Protein AF-A0A4R9W9I3-F1 (afdb_monomer)

Mean predicted aligned error: 4.85 Å

Foldseek 3Di:
DPDDDDDCPDDDDDDAFDDDPPPCRVVVVVVCCVPPNPDDDPD

Structure 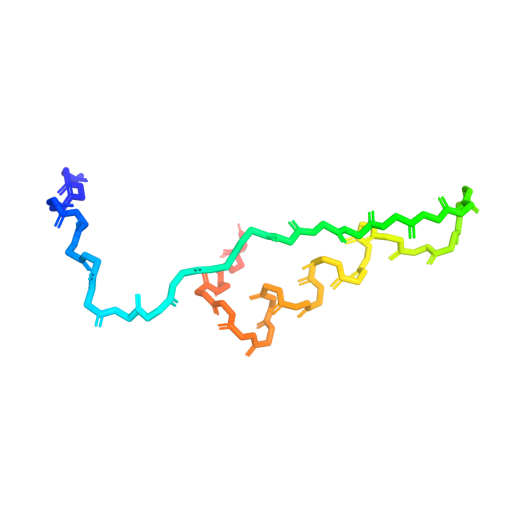(mmCIF, N/CA/C/O backbone):
data_AF-A0A4R9W9I3-F1
#
_entry.id   AF-A0A4R9W9I3-F1
#
loop_
_atom_site.group_PDB
_atom_site.id
_atom_site.type_symbol
_atom_site.label_atom_id
_atom_site.label_alt_id
_atom_site.label_comp_id
_atom_site.label_asym_id
_atom_site.label_entity_id
_atom_site.label_seq_id
_atom_site.pdbx_PDB_ins_code
_atom_site.Cartn_x
_atom_site.Cartn_y
_atom_site.Cartn_z
_atom_site.occupancy
_atom_site.B_iso_or_equiv
_atom_site.auth_seq_id
_atom_site.auth_comp_id
_atom_site.auth_asym_id
_atom_site.auth_atom_id
_atom_site.pdbx_PDB_model_num
ATOM 1 N N . MET A 1 1 ? -25.226 8.627 -3.318 1.00 57.66 1 MET A N 1
ATOM 2 C CA . MET A 1 1 ? -25.340 8.597 -1.843 1.00 57.66 1 MET A CA 1
ATOM 3 C C . MET A 1 1 ? -24.188 9.399 -1.272 1.00 57.66 1 MET A C 1
ATOM 5 O O . MET A 1 1 ? -23.048 9.080 -1.590 1.00 57.66 1 MET A O 1
ATOM 9 N N . ALA A 1 2 ? -24.458 10.460 -0.513 1.00 69.19 2 ALA A N 1
ATOM 10 C CA . ALA A 1 2 ? -23.388 11.173 0.177 1.00 69.19 2 ALA A CA 1
ATOM 11 C C . ALA A 1 2 ? -22.763 10.208 1.193 1.00 69.19 2 ALA A C 1
ATOM 13 O O . ALA A 1 2 ? -23.469 9.677 2.050 1.00 69.19 2 ALA A O 1
ATOM 14 N N . LYS A 1 3 ? -21.461 9.922 1.064 1.00 76.25 3 LYS A N 1
ATOM 15 C CA . LYS A 1 3 ? -20.741 9.215 2.127 1.00 76.25 3 LYS A CA 1
ATOM 16 C C . LYS A 1 3 ? -20.827 10.086 3.382 1.00 76.25 3 LYS A C 1
ATOM 18 O O . LYS A 1 3 ? -20.589 11.289 3.304 1.00 76.25 3 LYS A O 1
ATOM 23 N N . GLY A 1 4 ? -21.206 9.485 4.508 1.00 86.00 4 GLY A N 1
ATOM 24 C CA . GLY A 1 4 ? -21.236 10.175 5.796 1.00 86.00 4 GLY A CA 1
ATOM 25 C C . GLY A 1 4 ? -19.862 10.734 6.177 1.00 86.00 4 GLY A C 1
ATOM 26 O O . GLY A 1 4 ? -18.839 10.374 5.586 1.00 86.00 4 GLY A O 1
ATOM 27 N N . LYS A 1 5 ? -19.834 11.620 7.179 1.00 89.25 5 LYS A N 1
ATOM 28 C CA . LYS A 1 5 ? -18.582 12.150 7.730 1.00 89.25 5 LYS A CA 1
ATOM 29 C C . LYS A 1 5 ? -17.714 10.986 8.222 1.00 89.25 5 LYS A C 1
ATOM 31 O O . LYS A 1 5 ? -18.182 10.144 8.980 1.00 89.25 5 LYS A O 1
ATOM 36 N N . PHE A 1 6 ? -16.459 10.932 7.778 1.00 89.50 6 PHE A N 1
ATOM 37 C CA . PHE A 1 6 ? -15.521 9.903 8.221 1.00 89.50 6 PHE A CA 1
ATOM 38 C C . PHE A 1 6 ? -15.079 10.172 9.663 1.00 89.50 6 PHE A C 1
ATOM 40 O O . PHE A 1 6 ? -14.483 11.210 9.955 1.00 89.50 6 PHE A O 1
ATOM 47 N N . GLU A 1 7 ? -15.354 9.222 10.551 1.00 91.88 7 GLU A N 1
ATOM 48 C CA . GLU A 1 7 ? -14.951 9.252 11.957 1.00 91.88 7 GLU A CA 1
ATOM 49 C C . GLU A 1 7 ? -13.568 8.591 12.106 1.00 91.88 7 GLU A C 1
ATOM 51 O O . GLU A 1 7 ? -13.393 7.401 11.838 1.00 91.88 7 GLU A O 1
ATOM 56 N N . ARG A 1 8 ? -12.555 9.357 12.530 1.00 89.38 8 ARG A N 1
ATOM 57 C CA . ARG A 1 8 ? -11.177 8.865 12.728 1.00 89.38 8 ARG A CA 1
ATOM 58 C C . ARG A 1 8 ? -11.026 8.186 14.093 1.00 89.38 8 ARG A C 1
ATOM 60 O O . ARG A 1 8 ? -10.438 8.755 15.004 1.00 89.38 8 ARG A O 1
ATOM 67 N N . THR A 1 9 ? -11.543 6.970 14.236 1.00 95.44 9 THR A N 1
ATOM 68 C CA . THR A 1 9 ? -11.466 6.213 15.504 1.00 95.44 9 THR A CA 1
ATOM 69 C C . THR A 1 9 ? -10.190 5.383 15.659 1.00 95.44 9 THR A C 1
ATOM 71 O O . THR A 1 9 ? -9.850 4.972 16.765 1.00 95.44 9 THR A O 1
ATOM 74 N N . LYS A 1 10 ? -9.472 5.125 14.560 1.00 93.31 10 LYS A N 1
ATOM 75 C CA . LYS A 1 10 ? -8.250 4.309 14.534 1.00 93.31 10 LYS A CA 1
ATOM 76 C C . LYS A 1 10 ? -6.996 5.181 14.392 1.00 93.31 10 LYS A C 1
ATOM 78 O O . LYS A 1 10 ? -7.078 6.242 13.764 1.00 93.31 10 LYS A O 1
ATOM 83 N N . PRO A 1 11 ? -5.829 4.724 14.891 1.00 96.25 11 PRO A N 1
ATOM 84 C CA . PRO A 1 11 ? -4.548 5.356 14.595 1.00 96.25 11 PRO A CA 1
ATOM 85 C C . PRO A 1 11 ? -4.337 5.488 13.085 1.00 96.25 11 PRO A C 1
ATOM 87 O O . PRO A 1 11 ? -4.588 4.553 12.324 1.00 96.25 11 PRO A O 1
ATOM 90 N N . HIS A 1 12 ? -3.882 6.661 12.656 1.00 95.38 12 HIS A N 1
ATOM 91 C CA . HIS A 1 12 ? -3.665 6.984 11.253 1.00 95.38 12 HIS A CA 1
ATOM 92 C C . HIS A 1 12 ? -2.175 7.148 10.979 1.00 95.38 12 HIS A C 1
ATOM 94 O O . HIS A 1 12 ? -1.482 7.844 11.718 1.00 95.38 12 HIS A O 1
ATOM 100 N N . VAL A 1 13 ? -1.703 6.556 9.885 1.00 96.75 13 VAL A N 1
ATOM 101 C CA . VAL A 1 13 ? -0.300 6.618 9.469 1.00 96.75 13 VAL A CA 1
ATOM 102 C C . VAL A 1 13 ? -0.237 7.006 7.996 1.00 96.75 13 VAL A C 1
ATOM 104 O O . VAL A 1 13 ? -0.951 6.438 7.173 1.00 96.75 13 VAL A O 1
ATOM 107 N N . ASN A 1 14 ? 0.628 7.967 7.669 1.00 96.56 14 ASN A N 1
ATOM 108 C CA . ASN A 1 14 ? 0.937 8.335 6.288 1.00 96.56 14 ASN A CA 1
ATOM 109 C C . ASN A 1 14 ? 2.078 7.450 5.779 1.00 96.56 14 ASN A C 1
ATOM 111 O O . ASN A 1 14 ? 3.144 7.423 6.392 1.00 96.56 14 ASN A O 1
ATOM 115 N N . ILE A 1 15 ? 1.8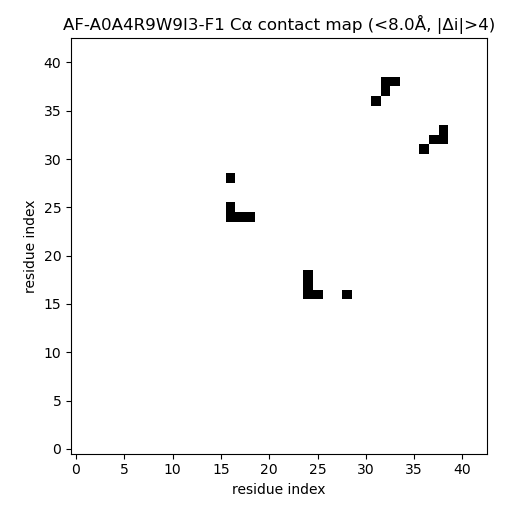67 6.749 4.666 1.00 96.94 15 ILE A N 1
ATOM 116 C CA . ILE A 1 15 ? 2.862 5.851 4.064 1.00 96.94 15 ILE A CA 1
ATOM 117 C C . ILE A 1 15 ? 2.935 6.048 2.547 1.00 96.94 15 ILE A C 1
ATOM 119 O O . ILE A 1 15 ? 2.012 6.589 1.939 1.00 96.94 15 ILE A O 1
ATOM 123 N N . GLY A 1 16 ? 4.015 5.565 1.931 1.00 97.38 16 GLY A N 1
ATOM 124 C CA . GLY A 1 16 ? 4.184 5.535 0.479 1.00 97.38 16 GLY A CA 1
ATOM 125 C C . GLY A 1 16 ? 5.155 4.440 0.040 1.00 97.38 16 GLY A C 1
ATOM 126 O O . GLY A 1 16 ? 5.991 3.989 0.821 1.00 97.38 16 GLY A O 1
ATOM 127 N N . THR A 1 17 ? 5.038 4.001 -1.215 1.00 98.06 17 THR A N 1
ATOM 128 C CA . THR A 1 17 ? 5.919 2.989 -1.817 1.00 98.06 17 THR A CA 1
ATOM 129 C C . THR A 1 17 ? 6.932 3.670 -2.744 1.00 98.06 17 THR A C 1
ATOM 131 O O . THR A 1 17 ? 6.547 4.266 -3.748 1.00 98.06 17 THR A O 1
ATOM 134 N N . ILE A 1 18 ? 8.227 3.581 -2.430 1.00 98.00 18 ILE A N 1
ATOM 135 C CA . ILE A 1 18 ? 9.334 4.205 -3.185 1.00 98.00 18 ILE A CA 1
ATOM 136 C C . ILE A 1 18 ? 10.297 3.145 -3.749 1.00 98.00 18 ILE A C 1
ATOM 138 O O . ILE A 1 18 ? 10.283 2.003 -3.299 1.00 98.00 18 ILE A O 1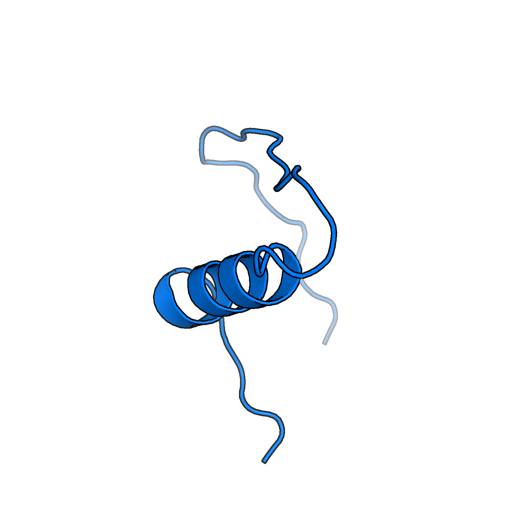
ATOM 142 N N . GLY A 1 19 ? 11.122 3.500 -4.745 1.00 97.69 19 GLY A N 1
ATOM 143 C CA . GLY A 1 19 ? 12.102 2.585 -5.357 1.00 97.69 19 GLY A CA 1
ATOM 144 C C . GLY A 1 19 ? 12.330 2.786 -6.864 1.00 97.69 19 GLY A C 1
ATOM 145 O O . GLY A 1 19 ? 11.646 3.588 -7.506 1.00 97.69 19 GLY A O 1
ATOM 146 N N . HIS A 1 20 ? 13.268 2.024 -7.437 1.00 98.50 20 HIS A N 1
ATOM 147 C CA . HIS A 1 20 ? 13.675 2.095 -8.851 1.00 98.50 20 HIS A CA 1
ATOM 148 C C . HIS A 1 20 ? 12.541 1.741 -9.829 1.00 98.50 20 HIS A C 1
ATOM 150 O O . HIS A 1 20 ? 11.575 1.072 -9.445 1.00 98.50 20 HIS A O 1
ATOM 156 N N . VAL A 1 21 ? 12.618 2.233 -11.074 1.00 98.19 21 VAL A N 1
ATOM 157 C CA . VAL A 1 21 ? 11.655 1.905 -12.143 1.00 98.19 21 VAL A CA 1
ATOM 158 C C . VAL A 1 21 ? 11.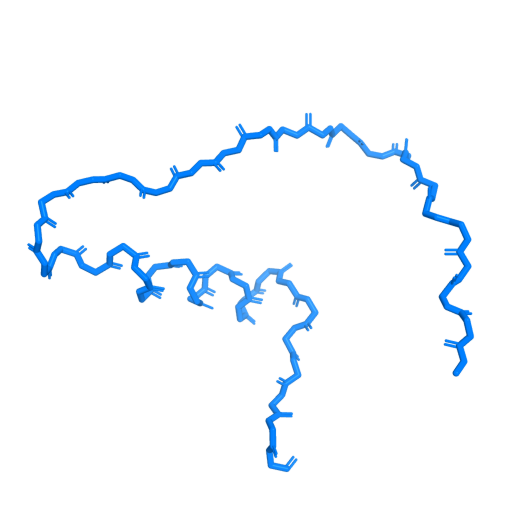520 0.382 -12.287 1.00 98.19 21 VAL A C 1
ATOM 160 O O . VAL A 1 21 ? 12.434 -0.361 -11.952 1.00 98.19 21 VAL A O 1
ATOM 163 N N . ASP A 1 22 ? 10.323 -0.085 -12.631 1.00 97.69 22 ASP A N 1
ATOM 164 C CA . ASP A 1 22 ? 9.986 -1.508 -12.811 1.00 97.69 22 ASP A CA 1
ATOM 165 C C . ASP A 1 22 ? 10.083 -2.438 -11.585 1.00 97.69 22 ASP A C 1
ATOM 167 O O . ASP A 1 22 ? 9.708 -3.602 -11.664 1.00 97.69 22 ASP A 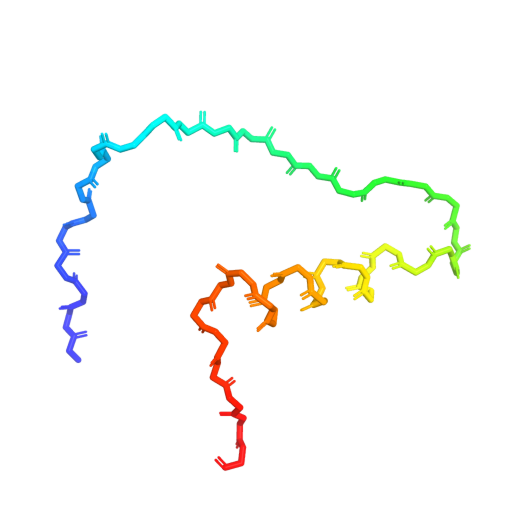O 1
ATOM 171 N N . HIS A 1 23 ? 10.408 -1.930 -10.391 1.00 98.56 23 HIS A N 1
ATOM 172 C CA . HIS A 1 23 ? 10.389 -2.726 -9.147 1.00 98.56 23 HIS A CA 1
ATOM 173 C C . HIS A 1 23 ? 8.978 -2.942 -8.552 1.00 98.56 23 HIS A C 1
ATOM 175 O O . HIS A 1 23 ? 8.827 -3.256 -7.374 1.00 98.56 23 HIS A O 1
ATOM 181 N N . GLY A 1 24 ? 7.915 -2.723 -9.330 1.00 98.12 24 GLY A N 1
ATOM 182 C CA . GLY A 1 24 ? 6.559 -3.107 -8.923 1.00 98.12 24 GLY A CA 1
ATOM 183 C C . GLY A 1 24 ? 5.896 -2.251 -7.835 1.00 98.12 24 GLY A C 1
ATOM 184 O O . GLY A 1 24 ? 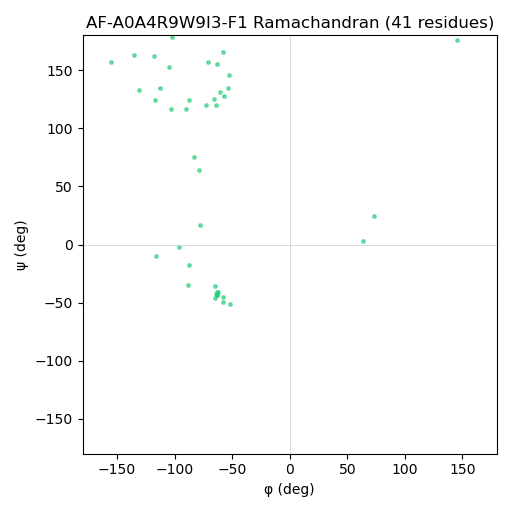4.983 -2.737 -7.176 1.00 98.12 24 GLY A O 1
ATOM 185 N N . LYS A 1 25 ? 6.284 -0.979 -7.656 1.00 98.38 25 LYS A N 1
ATOM 186 C CA . LYS A 1 25 ? 5.661 -0.065 -6.668 1.00 98.38 25 LYS A CA 1
ATOM 187 C C . LYS A 1 25 ? 4.132 -0.009 -6.804 1.00 98.38 25 LYS A C 1
ATOM 189 O O . LYS A 1 25 ? 3.419 -0.249 -5.837 1.00 98.38 25 LYS A O 1
ATOM 194 N N . THR A 1 26 ? 3.637 0.222 -8.022 1.00 97.81 26 THR A N 1
ATOM 195 C CA . THR A 1 26 ? 2.198 0.264 -8.334 1.00 97.81 26 THR A CA 1
ATOM 196 C C . THR A 1 26 ? 1.522 -1.086 -8.097 1.00 97.81 26 THR A C 1
ATOM 198 O O . THR A 1 26 ? 0.443 -1.141 -7.511 1.00 97.81 26 THR A O 1
ATOM 201 N N . SER A 1 27 ? 2.170 -2.183 -8.502 1.00 97.75 27 SER A N 1
ATOM 202 C CA . SER A 1 27 ? 1.654 -3.544 -8.316 1.00 97.75 27 SER A CA 1
ATOM 203 C C . SER A 1 27 ? 1.522 -3.903 -6.835 1.00 97.75 27 SER A C 1
ATOM 205 O O . SER A 1 27 ? 0.510 -4.473 -6.429 1.00 97.75 27 SER A O 1
ATOM 207 N N . LEU A 1 28 ? 2.505 -3.519 -6.014 1.00 97.88 28 LEU A N 1
ATOM 208 C CA . LEU A 1 28 ? 2.473 -3.720 -4.569 1.00 97.88 28 LEU A CA 1
ATOM 209 C C . LEU A 1 28 ? 1.349 -2.906 -3.919 1.00 97.88 28 LEU A C 1
ATOM 211 O O . LEU A 1 28 ? 0.580 -3.458 -3.133 1.00 97.88 28 LEU A O 1
ATOM 215 N N . THR A 1 29 ? 1.199 -1.626 -4.276 1.00 96.69 29 THR A N 1
ATOM 216 C CA . THR A 1 29 ? 0.091 -0.797 -3.776 1.00 96.69 29 THR A CA 1
ATOM 217 C C . THR A 1 29 ? -1.269 -1.413 -4.125 1.00 96.69 29 THR A C 1
ATOM 219 O O . THR A 1 29 ? -2.125 -1.539 -3.250 1.00 96.69 29 THR A O 1
ATOM 222 N N . ALA A 1 30 ? -1.455 -1.879 -5.366 1.00 95.38 30 ALA A N 1
ATOM 223 C CA . ALA A 1 30 ? -2.693 -2.533 -5.789 1.00 95.38 30 ALA A CA 1
ATOM 224 C C . ALA A 1 30 ? -2.970 -3.833 -5.012 1.00 95.38 30 ALA A C 1
ATOM 226 O O . ALA A 1 30 ? -4.109 -4.075 -4.605 1.00 95.38 30 ALA A O 1
ATOM 227 N N . ALA A 1 31 ? -1.945 -4.654 -4.761 1.00 96.44 31 ALA A N 1
ATOM 228 C CA . ALA A 1 31 ? -2.081 -5.871 -3.962 1.00 96.44 31 ALA A CA 1
ATOM 229 C C . ALA A 1 31 ? -2.486 -5.564 -2.510 1.00 96.44 31 ALA A C 1
ATOM 231 O O . ALA A 1 31 ? -3.402 -6.203 -1.994 1.00 96.44 31 ALA A O 1
ATOM 232 N N . ILE A 1 32 ? -1.881 -4.553 -1.874 1.00 96.25 32 ILE A N 1
ATOM 233 C CA . ILE A 1 32 ? -2.249 -4.127 -0.512 1.00 96.25 32 ILE A CA 1
ATOM 234 C C . ILE A 1 32 ? -3.733 -3.743 -0.455 1.00 96.25 32 ILE A C 1
ATOM 236 O O . ILE A 1 32 ? -4.462 -4.246 0.400 1.00 96.25 32 ILE A O 1
ATOM 240 N N . THR A 1 33 ? -4.210 -2.907 -1.384 1.00 94.56 33 THR A N 1
ATOM 241 C CA . THR A 1 33 ? -5.628 -2.510 -1.427 1.00 94.56 33 THR A CA 1
ATOM 242 C C . THR A 1 33 ? -6.552 -3.692 -1.726 1.00 94.56 33 THR A C 1
ATOM 244 O O . THR A 1 33 ? -7.638 -3.756 -1.156 1.00 94.56 33 THR A O 1
ATOM 247 N N . LYS A 1 34 ? -6.131 -4.646 -2.568 1.00 94.56 34 LYS A N 1
ATOM 248 C CA . LYS A 1 34 ? -6.908 -5.854 -2.886 1.00 94.56 34 LYS A CA 1
ATOM 249 C C . LYS A 1 34 ? -7.135 -6.754 -1.670 1.00 94.56 34 LYS A C 1
ATOM 251 O O . LYS A 1 34 ? -8.231 -7.280 -1.515 1.00 94.56 34 LYS A O 1
ATOM 256 N N . TYR A 1 35 ? -6.103 -6.958 -0.852 1.00 95.44 35 TYR A N 1
ATOM 257 C CA . TYR A 1 35 ? -6.161 -7.889 0.281 1.00 95.44 35 TYR A CA 1
ATOM 258 C C . TYR A 1 35 ? -6.665 -7.251 1.579 1.00 95.44 35 TYR A C 1
ATOM 260 O O . TYR A 1 35 ? -7.345 -7.923 2.349 1.00 95.44 35 TYR A O 1
ATOM 268 N N . PHE A 1 36 ? -6.344 -5.980 1.833 1.00 93.69 36 PHE A N 1
ATOM 269 C CA . PHE A 1 36 ? -6.633 -5.322 3.117 1.00 93.69 36 PHE A CA 1
ATOM 270 C C . PHE A 1 36 ? -7.614 -4.147 3.016 1.00 93.69 36 PHE A C 1
ATOM 272 O O . PHE A 1 36 ? -8.031 -3.612 4.043 1.00 93.69 36 PHE A O 1
ATOM 279 N N . GLY A 1 37 ? -7.957 -3.708 1.803 1.00 90.56 37 GLY A N 1
ATOM 280 C CA . GLY A 1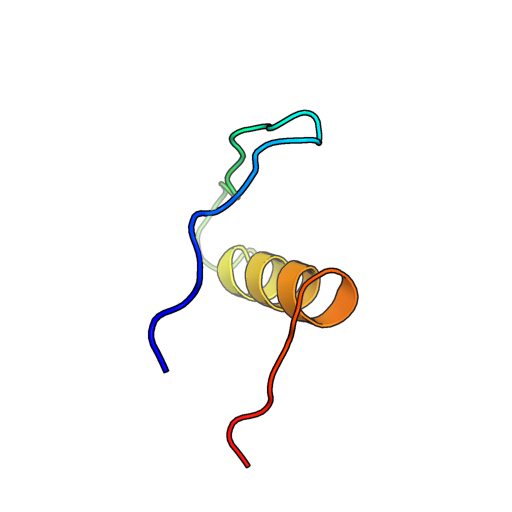 37 ? -8.891 -2.611 1.563 1.00 90.56 37 GLY A CA 1
ATOM 281 C C . GLY A 1 37 ? -10.284 -3.078 1.142 1.00 90.56 37 GLY A C 1
ATOM 282 O O . GLY A 1 37 ? -10.550 -4.262 0.952 1.00 90.56 37 GLY A O 1
ATOM 283 N N . GLU A 1 38 ? -11.180 -2.113 0.934 1.00 85.56 38 GLU A N 1
ATOM 284 C CA . GLU A 1 38 ? -12.502 -2.332 0.335 1.00 85.56 38 GLU A CA 1
ATOM 285 C C . GLU A 1 38 ? -12.385 -2.458 -1.191 1.00 85.56 38 GLU A C 1
ATOM 287 O O . GLU A 1 38 ? -12.851 -1.602 -1.950 1.00 85.56 38 GLU A O 1
ATOM 292 N N . TYR A 1 39 ? -11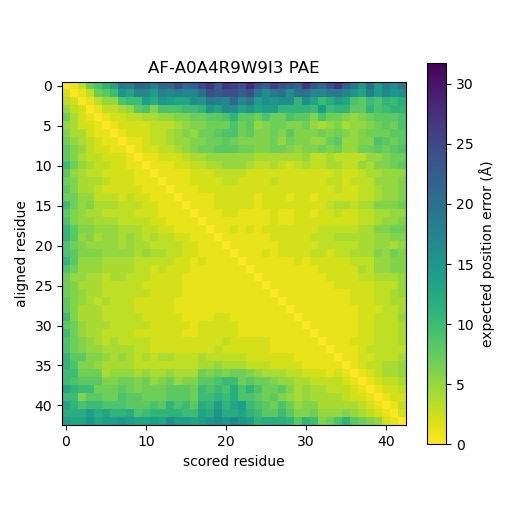.701 -3.500 -1.658 1.00 87.62 39 TYR A N 1
ATOM 293 C CA . TYR A 1 39 ? -11.548 -3.735 -3.086 1.00 87.62 39 TYR A CA 1
ATOM 294 C C . TYR A 1 39 ? -12.897 -4.049 -3.736 1.00 87.62 39 TYR A C 1
ATOM 296 O O . TYR A 1 39 ? -13.600 -4.979 -3.342 1.00 87.62 39 TYR A O 1
ATOM 304 N N . LYS A 1 40 ? -13.235 -3.275 -4.767 1.00 84.06 40 LYS A N 1
ATOM 305 C CA . LYS A 1 40 ? -14.372 -3.529 -5.649 1.00 84.06 40 LYS A CA 1
ATOM 306 C C . LYS A 1 40 ? -13.826 -3.764 -7.041 1.00 84.06 40 LYS A C 1
ATOM 308 O O . LYS A 1 40 ? -13.066 -2.940 -7.550 1.00 84.06 40 LYS A O 1
ATOM 313 N N . ARG A 1 41 ? -14.177 -4.910 -7.621 1.00 83.62 41 ARG A N 1
ATOM 314 C CA . ARG A 1 41 ? -13.904 -5.136 -9.031 1.00 83.62 41 ARG A CA 1
ATOM 315 C C . ARG A 1 41 ? -14.818 -4.250 -9.878 1.00 83.62 41 ARG A C 1
ATOM 317 O O . ARG A 1 41 ? -15.839 -3.768 -9.395 1.00 83.62 41 ARG A O 1
ATOM 324 N N . TYR A 1 42 ? -14.372 -3.988 -11.099 1.00 79.44 42 TYR A N 1
ATOM 325 C CA . TYR A 1 42 ? -15.060 -3.12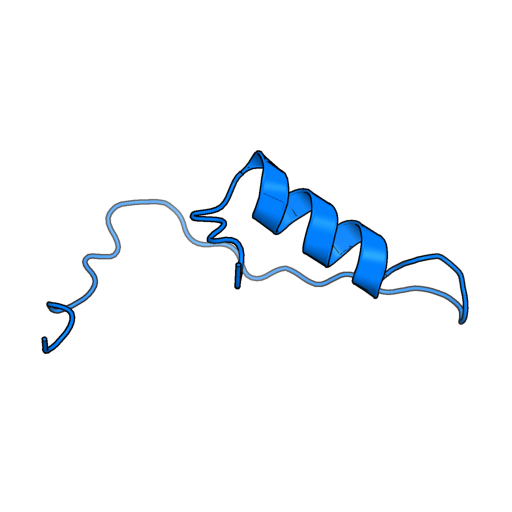5 -12.055 1.00 79.44 42 TYR A CA 1
ATOM 326 C C . TYR A 1 42 ? -15.937 -3.906 -13.043 1.00 79.44 42 TYR A C 1
ATOM 328 O O . TYR A 1 42 ? -16.550 -3.273 -13.900 1.00 79.44 42 TYR A O 1
ATOM 336 N N . ASP A 1 43 ? -15.945 -5.241 -12.958 1.00 80.69 43 ASP A N 1
ATOM 337 C CA . ASP A 1 43 ? -16.868 -6.112 -13.693 1.00 80.69 43 ASP A CA 1
ATOM 338 C C . ASP A 1 43 ? -18.271 -6.130 -13.070 1.00 80.69 43 ASP A C 1
ATOM 340 O O . ASP A 1 43 ? -18.389 -5.951 -11.833 1.00 80.69 43 ASP A O 1
#

Radius of gyration: 14.28 Å; Cα contacts (8 Å, |Δi|>4): 9; chains: 1; bounding box: 39×20×29 Å

pLDDT: mean 91.82, std 8.58, range [57.66, 98.56]

Sequence (43 aa):
MAKGKFERTKPHVNIGTIGHVDHGKTSLTAAITKYFGEYKRYD

Secondary structure (DSSP, 8-state):
-PPPPPP--S---------STTS-HHHHHHHHHHHHS------

Solvent-accessible surface area (backbone atoms only — not comparable to full-atom values): 3220 Å² total; per-residue (Å²): 130,84,78,72,87,85,77,86,84,64,94,82,80,92,83,84,77,84,80,66,86,92,71,45,54,68,58,51,54,52,50,50,38,57,75,78,44,93,64,74,80,92,123